Protein AF-A0A7K6D5L9-F1 (afdb_monomer_lite)

Organism: NCBI:txid720586

Sequence (96 aa):
LGDKAEAGEKPHKCGECGKAFRWRSQLIRHLVIHTGEKPHECGECGKGFGWRSTLIRHQRMHMGEKPFECALCGKTFSYSSNLSRHQVFHTGEKPY

Foldseek 3Di:
DDDDDPPQDQPDADPPPRDGHSDPVVNVLVCCVVVVDFPDAAPVPRDGHSDPVVNVLVVCVVVVDFPAADPVPRDTHSDPVVSLVVVCVVPVDDDD

Radius of gyration: 19.44 Å; chains: 1; bounding box: 41×54×38 Å

pLDDT: mean 87.51, std 13.11, range [40.41, 97.19]

Secondary structure (DSSP, 8-state):
-----------EE-TTT--EESSHHHHHHHHHHHH----EE-TTT--EESSHHHHHHHHHHHHT---EE-TTT--EESSHHHHHHHHHHHH-PPP-

Structure (mmCIF, N/CA/C/O backbone):
data_AF-A0A7K6D5L9-F1
#
_entry.id   AF-A0A7K6D5L9-F1
#
loop_
_atom_site.group_PDB
_atom_site.id
_atom_site.type_symbol
_atom_site.label_atom_id
_atom_site.label_alt_id
_atom_site.label_comp_id
_atom_site.label_asym_id
_atom_site.label_entity_id
_atom_site.label_seq_id
_atom_site.pdbx_PDB_ins_code
_atom_site.Cartn_x
_atom_site.Cartn_y
_atom_site.Cartn_z
_atom_site.occupancy
_atom_site.B_iso_or_equiv
_atom_site.auth_seq_id
_atom_site.auth_comp_id
_atom_site.auth_asym_id
_atom_site.auth_atom_id
_atom_site.pdbx_PDB_model_num
ATOM 1 N N . LEU A 1 1 ? -23.338 -42.398 0.989 1.00 40.41 1 LEU A N 1
ATOM 2 C CA . LEU A 1 1 ? -23.584 -41.043 1.526 1.00 40.41 1 LEU A CA 1
ATOM 3 C C . LEU A 1 1 ? -22.446 -40.178 1.003 1.00 40.41 1 LEU A C 1
ATOM 5 O O . LEU A 1 1 ? -21.357 -40.261 1.540 1.00 40.41 1 LEU A O 1
ATOM 9 N N . GLY A 1 2 ? -22.649 -39.543 -0.152 1.00 42.66 2 GLY A N 1
ATOM 10 C CA . GLY A 1 2 ? -21.583 -38.861 -0.887 1.00 42.66 2 GLY A CA 1
ATOM 11 C C . GLY A 1 2 ? -21.340 -37.450 -0.363 1.00 42.66 2 GLY A C 1
ATOM 12 O O . GLY A 1 2 ? -22.279 -36.658 -0.261 1.00 42.66 2 GLY A O 1
ATOM 13 N N . ASP A 1 3 ? -20.079 -37.195 -0.043 1.00 49.03 3 ASP A N 1
ATOM 14 C CA . ASP A 1 3 ? -19.414 -35.939 0.280 1.00 49.03 3 ASP A CA 1
ATOM 15 C C . ASP A 1 3 ? -20.004 -34.714 -0.444 1.00 49.03 3 ASP A C 1
ATOM 17 O O . ASP A 1 3 ? -19.919 -34.579 -1.667 1.00 49.03 3 ASP A O 1
ATOM 21 N N . LYS A 1 4 ? -20.584 -33.781 0.322 1.00 51.56 4 LYS A N 1
ATOM 22 C CA . LYS A 1 4 ? -21.017 -32.461 -0.162 1.00 51.56 4 LYS A CA 1
ATOM 23 C C . LYS A 1 4 ? -20.127 -31.369 0.437 1.00 51.56 4 LYS A C 1
ATOM 25 O O . LYS A 1 4 ? -20.403 -30.855 1.510 1.00 51.56 4 LYS A O 1
ATOM 30 N N . ALA A 1 5 ? -19.073 -31.054 -0.314 1.00 46.91 5 ALA A N 1
ATOM 31 C CA . ALA A 1 5 ? -18.400 -29.760 -0.455 1.00 46.91 5 ALA A CA 1
ATOM 32 C C . ALA A 1 5 ? -18.356 -28.819 0.773 1.00 46.91 5 ALA A C 1
ATOM 34 O O . ALA A 1 5 ? -19.271 -28.026 0.993 1.00 46.91 5 ALA A O 1
ATOM 35 N N . GLU A 1 6 ? -17.204 -28.773 1.453 1.00 49.00 6 GLU A N 1
ATOM 36 C CA . GLU A 1 6 ? -16.774 -27.613 2.249 1.00 49.00 6 GLU A CA 1
ATOM 37 C C . GLU A 1 6 ? -16.512 -26.416 1.318 1.00 49.00 6 GLU A C 1
ATOM 39 O O . GLU A 1 6 ? -15.394 -26.135 0.872 1.00 49.00 6 GLU A O 1
ATOM 44 N N . ALA A 1 7 ? -17.578 -25.700 0.970 1.00 52.41 7 ALA A N 1
ATOM 45 C CA . ALA A 1 7 ? -17.512 -24.470 0.199 1.00 52.41 7 ALA A CA 1
ATOM 46 C C . ALA A 1 7 ? -16.915 -23.340 1.051 1.00 52.41 7 ALA A C 1
ATOM 48 O O . ALA A 1 7 ? -17.641 -22.518 1.597 1.00 52.41 7 ALA A O 1
ATOM 49 N N . GLY A 1 8 ? -15.583 -23.292 1.153 1.00 64.88 8 GLY A N 1
ATOM 50 C CA . GLY A 1 8 ? -14.804 -22.113 1.544 1.00 64.88 8 GLY A CA 1
ATOM 51 C C . GLY A 1 8 ? -15.437 -21.235 2.626 1.00 64.88 8 GLY A C 1
ATOM 52 O O . GLY A 1 8 ? -15.622 -20.037 2.394 1.00 64.88 8 GLY A O 1
ATOM 53 N N . GLU A 1 9 ? -15.765 -21.819 3.778 1.00 78.75 9 GLU A N 1
ATOM 54 C CA . GLU A 1 9 ? -16.515 -21.130 4.821 1.00 78.75 9 GLU A CA 1
ATOM 55 C C . GLU A 1 9 ? -15.786 -19.855 5.279 1.00 78.75 9 GLU A C 1
ATOM 57 O O . GLU A 1 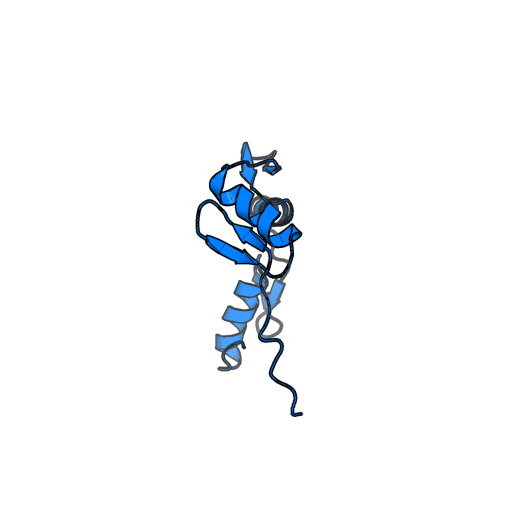9 ? -14.569 -19.818 5.499 1.00 78.75 9 GLU A O 1
ATOM 62 N N . LYS A 1 10 ? -16.546 -18.760 5.37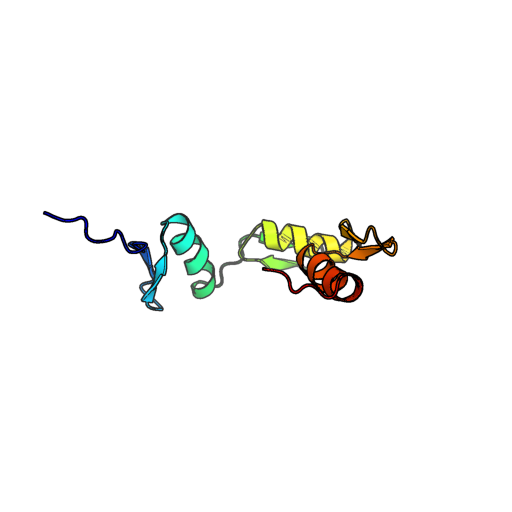3 1.00 87.19 10 LYS A N 1
ATOM 63 C CA . LYS A 1 10 ? -16.083 -17.457 5.864 1.00 87.19 10 LYS A CA 1
ATOM 64 C C . LYS A 1 10 ? -16.874 -17.101 7.126 1.00 87.19 10 LYS A C 1
ATOM 66 O O . LYS A 1 10 ? -17.777 -16.266 7.055 1.00 87.19 10 LYS A O 1
ATOM 71 N N . PRO A 1 11 ? -16.584 -17.748 8.269 1.00 91.31 11 PRO A N 1
ATOM 72 C CA . PRO A 1 11 ? -17.409 -17.628 9.472 1.00 91.31 11 PRO A CA 1
ATOM 73 C C . PRO A 1 11 ? -17.333 -16.235 10.114 1.00 91.31 11 PRO A C 1
ATOM 75 O O . PRO A 1 11 ? -18.231 -15.837 10.851 1.00 91.31 11 PRO A O 1
ATOM 78 N N . HIS A 1 12 ? -16.290 -15.454 9.824 1.00 94.38 12 HIS A N 1
ATOM 79 C CA . HIS A 1 12 ? -16.081 -14.152 10.450 1.00 94.38 12 HIS A CA 1
ATOM 80 C C . HIS A 1 12 ? -16.677 -13.030 9.600 1.00 94.38 12 HIS A C 1
ATOM 82 O O . HIS A 1 12 ? -16.051 -12.575 8.643 1.00 94.38 12 HIS A O 1
ATOM 88 N N . LYS A 1 13 ? -17.879 -12.568 9.948 1.00 95.06 13 LYS A N 1
ATOM 89 C CA . LYS A 1 13 ? -18.573 -11.474 9.252 1.00 95.06 13 LYS A CA 1
ATOM 90 C C . LYS A 1 13 ? -18.331 -10.124 9.926 1.00 95.06 13 LYS A C 1
ATOM 92 O O . LYS A 1 13 ? -18.346 -10.019 11.147 1.00 95.06 13 LYS A O 1
ATOM 97 N N . CYS A 1 14 ? -18.127 -9.091 9.118 1.00 95.38 14 CYS A N 1
ATOM 98 C CA . CYS A 1 14 ? -18.132 -7.701 9.548 1.00 95.38 14 CYS A CA 1
ATOM 99 C C . CYS A 1 14 ? -19.571 -7.254 9.815 1.00 95.38 14 CYS A C 1
ATOM 101 O O . CYS A 1 14 ? -20.421 -7.385 8.936 1.00 95.38 14 CYS A O 1
ATOM 103 N N . GLY A 1 15 ? -19.830 -6.712 11.006 1.00 94.19 15 GLY A N 1
ATOM 104 C CA . GLY A 1 15 ? -21.146 -6.180 11.367 1.00 94.19 15 GLY A CA 1
ATOM 105 C C . GLY A 1 15 ? -21.520 -4.894 10.625 1.00 94.19 15 GLY A C 1
ATOM 106 O O . GLY A 1 15 ? -22.700 -4.641 10.430 1.00 94.19 15 GLY A O 1
ATOM 107 N N . GLU A 1 16 ? -20.537 -4.112 10.167 1.00 92.50 16 GLU A N 1
ATOM 108 C CA . GLU A 1 16 ? -20.776 -2.800 9.547 1.00 92.50 16 GLU A CA 1
ATOM 109 C C . GLU A 1 16 ? -21.053 -2.879 8.042 1.00 92.50 16 GLU A C 1
ATOM 111 O O . GLU A 1 16 ? -21.880 -2.134 7.530 1.00 92.50 16 GLU A O 1
ATOM 116 N N . CYS A 1 17 ? -20.391 -3.787 7.314 1.00 94.69 17 CYS A N 1
ATOM 117 C CA . CYS A 1 17 ? -20.579 -3.927 5.862 1.00 94.69 17 CYS A CA 1
ATOM 118 C C . CYS A 1 17 ? -20.933 -5.345 5.393 1.00 94.69 17 CYS A C 1
ATOM 120 O O . CYS A 1 17 ? -20.984 -5.606 4.191 1.00 94.69 17 CYS A O 1
ATOM 122 N N . GLY A 1 18 ? -21.124 -6.295 6.312 1.00 92.38 18 GLY A N 1
ATOM 123 C CA . GLY A 1 18 ? -21.516 -7.672 5.997 1.00 92.38 18 GLY A CA 1
ATOM 124 C C . GLY A 1 18 ? -20.431 -8.531 5.335 1.00 92.38 18 GLY A C 1
ATOM 125 O O . GLY A 1 18 ? -20.650 -9.725 5.113 1.00 92.38 18 GLY A O 1
ATOM 126 N N . LYS A 1 19 ? -19.246 -7.977 5.028 1.00 94.62 19 LYS A N 1
ATOM 127 C CA . LYS A 1 19 ? -18.141 -8.739 4.424 1.00 94.62 19 LYS A CA 1
ATOM 128 C C . LYS A 1 19 ? -17.708 -9.890 5.321 1.00 94.62 19 LYS A C 1
ATOM 130 O O . LYS A 1 19 ? -17.444 -9.707 6.504 1.00 94.62 19 LYS A O 1
ATOM 135 N N . ALA A 1 20 ? -17.576 -11.068 4.723 1.00 94.62 20 ALA A N 1
ATOM 136 C CA . ALA A 1 20 ? -17.166 -12.282 5.407 1.00 94.62 20 ALA A CA 1
ATOM 137 C C . ALA A 1 20 ? -15.692 -12.609 5.136 1.00 94.62 20 ALA A C 1
ATOM 139 O O . ALA A 1 20 ? -15.197 -12.445 4.016 1.00 94.62 20 ALA A O 1
ATOM 140 N N . PHE A 1 21 ? -15.008 -13.129 6.150 1.00 93.81 21 PHE A N 1
ATOM 141 C CA . PHE A 1 21 ? -13.605 -13.515 6.119 1.00 93.81 21 PHE A CA 1
ATOM 142 C C . PHE A 1 21 ? -13.424 -14.939 6.641 1.00 93.81 21 PHE A C 1
ATOM 144 O O . PHE A 1 21 ? -14.123 -15.382 7.552 1.00 93.81 21 PHE A O 1
ATOM 151 N N . ARG A 1 22 ? -12.441 -15.649 6.075 1.00 94.00 22 ARG A N 1
ATOM 152 C CA . ARG A 1 22 ? -12.068 -17.000 6.518 1.00 94.00 22 ARG A CA 1
ATOM 153 C C . ARG A 1 22 ? -11.448 -17.004 7.916 1.00 94.00 22 ARG A C 1
ATOM 155 O O . ARG A 1 22 ? -11.678 -17.928 8.675 1.00 94.00 22 ARG A O 1
ATOM 162 N N . TRP A 1 23 ? -10.690 -15.962 8.264 1.00 93.25 23 TRP A N 1
ATOM 163 C CA . TRP A 1 23 ? -9.932 -15.893 9.516 1.00 93.25 23 TRP A CA 1
ATOM 164 C C . TRP A 1 23 ? -10.315 -14.666 10.341 1.00 93.25 23 TRP A C 1
ATOM 166 O O . TRP A 1 23 ? -10.487 -13.576 9.789 1.00 93.25 23 TRP A O 1
ATOM 176 N N . ARG A 1 24 ? -10.359 -14.802 11.671 1.00 91.81 24 ARG A N 1
ATOM 177 C CA . ARG A 1 24 ? -10.637 -13.682 12.587 1.00 91.81 24 ARG A CA 1
ATOM 178 C C . ARG A 1 24 ? -9.637 -12.535 12.432 1.00 91.81 24 ARG A C 1
ATOM 180 O O . ARG A 1 24 ? -10.035 -11.377 12.450 1.00 91.81 24 ARG A O 1
ATOM 187 N N . SER A 1 25 ? -8.358 -12.842 12.221 1.00 90.31 25 SER A N 1
ATOM 188 C CA . SER A 1 25 ? -7.309 -11.838 11.988 1.00 90.31 25 SER A CA 1
ATOM 189 C C . SER A 1 25 ? -7.586 -10.966 10.758 1.00 90.31 25 SER A C 1
ATOM 191 O O . SER A 1 25 ? -7.287 -9.776 10.761 1.00 90.31 25 SER A O 1
ATOM 193 N N . GLN A 1 26 ? -8.208 -11.534 9.722 1.00 92.06 26 GLN A N 1
ATOM 194 C CA . GLN A 1 26 ? -8.607 -10.811 8.514 1.00 92.06 26 GLN A CA 1
ATOM 195 C C . GLN A 1 26 ? -9.774 -9.864 8.784 1.00 92.06 26 GLN A C 1
ATOM 197 O O . GLN A 1 26 ? -9.748 -8.732 8.307 1.00 92.06 26 GLN A O 1
ATOM 202 N N . LEU A 1 27 ? -10.754 -10.307 9.578 1.00 93.06 27 LEU A N 1
ATOM 203 C CA . LEU A 1 27 ? -11.849 -9.454 10.028 1.00 93.06 27 LEU A CA 1
ATOM 204 C C . LEU A 1 27 ? -11.322 -8.297 10.886 1.00 93.06 27 LEU A C 1
ATOM 206 O O . LEU A 1 27 ? -11.616 -7.150 10.577 1.00 93.06 27 LEU A O 1
ATOM 210 N N . ILE A 1 28 ? -10.491 -8.570 11.898 1.00 89.56 28 ILE A N 1
ATOM 211 C CA . ILE A 1 28 ? -9.895 -7.525 12.754 1.00 89.56 28 ILE A CA 1
ATOM 212 C C . ILE A 1 28 ? -9.134 -6.506 11.901 1.00 89.56 28 ILE A C 1
ATOM 214 O O . ILE A 1 28 ? -9.336 -5.303 12.029 1.00 89.56 28 ILE A O 1
ATOM 218 N N . ARG A 1 29 ? -8.309 -6.985 10.963 1.00 87.56 29 ARG A N 1
ATOM 219 C CA . ARG A 1 29 ? -7.573 -6.123 10.034 1.00 87.56 29 ARG A CA 1
ATOM 220 C C . ARG A 1 29 ? -8.490 -5.280 9.150 1.00 87.56 29 ARG A C 1
ATOM 222 O O . ARG A 1 29 ? -8.130 -4.163 8.788 1.00 87.56 29 ARG A O 1
ATOM 229 N N . HIS A 1 30 ? -9.632 -5.833 8.761 1.00 91.00 30 HIS A N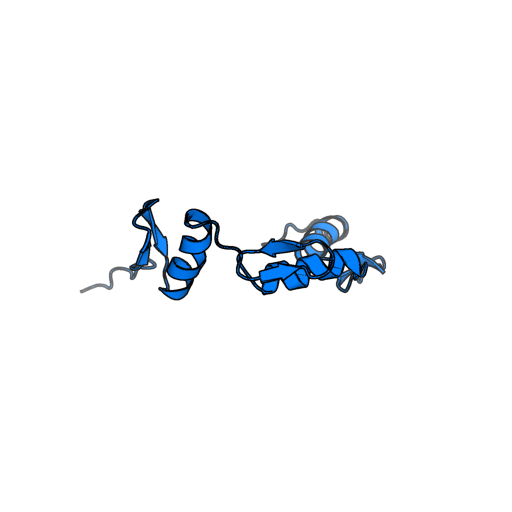 1
ATOM 230 C CA . HIS A 1 30 ? -10.628 -5.137 7.968 1.00 91.00 30 HIS A CA 1
ATOM 231 C C . HIS A 1 30 ? -11.335 -4.042 8.767 1.00 91.00 30 HIS A C 1
ATOM 233 O O . HIS A 1 30 ? -11.541 -2.979 8.203 1.00 91.00 30 HIS A O 1
ATOM 239 N N . LEU A 1 31 ? -11.630 -4.242 10.055 1.00 90.75 31 LEU A N 1
ATOM 240 C CA . LEU A 1 31 ? -12.308 -3.232 10.883 1.00 90.75 31 LEU A CA 1
ATOM 241 C C . LEU A 1 31 ? -11.557 -1.892 10.945 1.00 90.75 31 LEU A C 1
ATOM 243 O O . LEU A 1 31 ? -12.189 -0.846 11.034 1.00 90.75 31 LEU A O 1
ATOM 247 N N . VAL A 1 32 ? -10.232 -1.903 10.772 1.00 88.69 32 VAL A N 1
ATOM 248 C CA . VAL A 1 32 ? -9.400 -0.687 10.678 1.00 88.69 32 VAL A CA 1
ATOM 249 C C . VAL A 1 32 ? -9.875 0.269 9.571 1.00 88.69 32 VAL A C 1
ATOM 251 O O . VAL A 1 32 ? -9.691 1.479 9.675 1.00 88.69 32 VAL A O 1
ATOM 254 N N . ILE A 1 33 ? -10.509 -0.236 8.501 1.00 88.38 33 ILE A N 1
ATOM 255 C CA . ILE A 1 33 ? -11.037 0.636 7.437 1.00 88.38 33 ILE A CA 1
ATOM 256 C C . ILE A 1 33 ? -12.265 1.431 7.884 1.00 88.38 33 ILE A C 1
ATOM 258 O O . ILE A 1 33 ? -12.539 2.476 7.301 1.00 88.38 33 ILE A O 1
ATOM 262 N N . HIS A 1 34 ? -13.011 0.912 8.858 1.00 90.88 34 HIS A N 1
ATOM 263 C CA . HIS A 1 34 ? -14.221 1.537 9.373 1.00 90.88 34 HIS A CA 1
ATOM 264 C C . HIS A 1 34 ? -13.895 2.501 10.508 1.00 90.88 34 HIS A C 1
ATOM 266 O O . HIS A 1 34 ? -14.382 3.627 10.505 1.00 90.88 34 HIS A O 1
ATOM 272 N N . THR A 1 35 ? -13.001 2.104 11.420 1.00 88.31 35 THR A N 1
ATOM 273 C CA . THR A 1 35 ? -12.551 2.988 12.506 1.00 88.31 35 THR A CA 1
ATOM 274 C C . THR A 1 35 ? -11.669 4.125 11.997 1.00 88.31 35 THR A C 1
ATOM 276 O O . THR A 1 35 ? -11.567 5.170 12.633 1.00 88.31 35 THR A O 1
ATOM 279 N N . GLY A 1 36 ? -11.015 3.936 10.846 1.00 85.56 36 GLY A N 1
ATOM 280 C CA . GLY A 1 36 ? -10.064 4.899 10.301 1.00 85.56 36 GLY A CA 1
ATOM 281 C C . GLY A 1 36 ? -8.777 5.005 11.121 1.00 85.56 36 GLY A C 1
ATOM 282 O O . GLY A 1 36 ? -7.953 5.882 10.843 1.00 85.56 36 GLY A O 1
ATOM 283 N N . GLU A 1 37 ? -8.583 4.121 12.104 1.00 87.25 37 GLU A N 1
ATOM 284 C CA . GLU A 1 37 ? -7.395 4.100 12.944 1.00 87.25 37 GLU A CA 1
ATOM 285 C C . GLU A 1 37 ? -6.140 3.883 12.098 1.00 87.25 37 GLU A C 1
ATOM 287 O O . GLU A 1 37 ? -6.061 3.025 11.213 1.00 87.25 37 GLU A O 1
ATOM 292 N N . LYS A 1 38 ? -5.121 4.688 12.380 1.00 88.25 38 LYS A N 1
ATOM 293 C CA . LYS A 1 38 ? -3.840 4.661 11.678 1.00 88.25 38 LYS A CA 1
ATOM 294 C C . LYS A 1 38 ? -2.712 4.555 12.699 1.00 88.25 38 LYS A C 1
ATOM 296 O O . LYS A 1 38 ? -1.989 5.524 12.898 1.00 88.25 38 LYS A O 1
ATOM 301 N N . PRO A 1 39 ? -2.551 3.387 13.346 1.00 87.50 39 PRO A N 1
ATOM 302 C CA . PRO A 1 39 ? -1.572 3.207 14.416 1.00 87.50 39 PRO A CA 1
ATOM 303 C C . PRO A 1 39 ? -0.117 3.294 13.933 1.00 87.50 39 PRO A C 1
ATOM 305 O O . PRO A 1 39 ? 0.804 3.309 14.744 1.00 87.50 39 PRO A O 1
ATOM 308 N N . HIS A 1 40 ? 0.118 3.311 12.619 1.00 92.69 40 HIS A N 1
ATOM 309 C CA . HIS A 1 40 ? 1.454 3.376 12.044 1.00 92.69 40 HIS A CA 1
ATOM 310 C C . HIS A 1 40 ? 1.661 4.700 11.319 1.00 92.69 40 HIS A C 1
ATOM 312 O O . HIS A 1 40 ? 1.168 4.877 10.208 1.00 92.69 40 HIS A O 1
ATOM 318 N N . GLU A 1 41 ? 2.420 5.607 11.916 1.00 95.69 41 GLU A N 1
ATOM 319 C CA . GLU A 1 41 ? 2.727 6.911 11.333 1.00 95.69 41 GLU A CA 1
ATOM 320 C C . GLU A 1 41 ? 4.111 6.932 10.674 1.00 95.69 41 GLU A C 1
ATOM 322 O O . GLU A 1 41 ? 5.063 6.305 11.143 1.00 95.69 41 GLU A O 1
ATOM 327 N N . CYS A 1 42 ? 4.223 7.644 9.556 1.00 95.88 42 CYS A N 1
ATOM 328 C CA . CYS A 1 42 ? 5.504 7.952 8.941 1.00 95.88 42 CYS A CA 1
ATOM 329 C C . CYS A 1 42 ? 6.181 9.111 9.671 1.00 95.88 42 CYS A C 1
ATOM 331 O O . CYS A 1 42 ? 5.700 10.235 9.599 1.00 95.88 42 CYS A O 1
ATOM 333 N N . GLY A 1 43 ? 7.338 8.857 10.284 1.00 94.88 43 GLY A N 1
ATOM 334 C CA . GLY A 1 43 ? 8.108 9.899 10.970 1.00 94.88 43 GLY A CA 1
ATOM 335 C C . GLY A 1 43 ? 8.642 11.017 10.063 1.00 94.88 43 GLY A C 1
ATOM 336 O O . GLY A 1 43 ? 8.959 12.086 10.564 1.00 94.88 43 GLY A O 1
ATOM 337 N N . GLU A 1 44 ? 8.726 10.810 8.743 1.00 93.94 44 GLU A N 1
ATOM 338 C CA . GLU A 1 44 ? 9.224 11.830 7.804 1.00 93.94 44 GLU A CA 1
ATOM 339 C C . GLU A 1 44 ? 8.140 12.817 7.348 1.00 93.94 44 GLU A C 1
ATOM 341 O O . GLU A 1 44 ? 8.443 13.973 7.069 1.00 93.94 44 GLU A O 1
ATOM 346 N N . CYS A 1 45 ? 6.877 12.386 7.247 1.00 95.31 45 CYS A N 1
ATOM 347 C CA . CYS A 1 45 ? 5.793 13.226 6.717 1.00 95.31 45 CYS A CA 1
ATOM 348 C C . CYS A 1 45 ? 4.501 13.230 7.550 1.00 95.31 45 CYS A C 1
ATOM 350 O O . CYS A 1 45 ? 3.502 13.804 7.119 1.00 95.31 45 CYS A O 1
ATOM 352 N N . GLY A 1 46 ? 4.477 12.560 8.705 1.00 92.75 46 GLY A N 1
ATOM 353 C CA . GLY A 1 46 ? 3.312 12.463 9.595 1.00 92.75 46 GLY A CA 1
ATOM 354 C C . GLY A 1 46 ? 2.143 11.653 9.022 1.00 92.75 46 GLY A C 1
ATOM 355 O O . GLY A 1 46 ? 1.042 11.641 9.569 1.00 92.75 46 GLY A O 1
ATOM 356 N N . LYS A 1 47 ? 2.324 10.977 7.881 1.00 93.81 47 LYS A N 1
ATOM 357 C CA . LYS A 1 47 ? 1.232 10.239 7.241 1.00 93.81 47 LYS A CA 1
ATOM 358 C C . LYS A 1 47 ? 0.938 8.942 7.994 1.00 93.81 47 LYS A C 1
ATOM 360 O O . LYS A 1 47 ? 1.797 8.071 8.096 1.00 93.81 47 LYS A O 1
ATOM 365 N N . GLY A 1 48 ? -0.301 8.790 8.455 1.00 92.00 48 GLY A N 1
ATOM 366 C CA . GLY A 1 48 ? -0.781 7.579 9.120 1.00 92.00 48 GLY A CA 1
ATOM 367 C C . GLY A 1 48 ? -1.215 6.455 8.164 1.00 92.00 48 GLY A C 1
ATOM 368 O O . GLY A 1 48 ? -1.827 6.692 7.116 1.00 92.00 48 GLY A O 1
ATOM 369 N N . PHE A 1 49 ? -0.974 5.212 8.577 1.00 91.31 49 PHE A N 1
ATOM 370 C CA . PHE A 1 49 ? -1.304 3.976 7.874 1.00 91.31 49 PHE A CA 1
ATOM 371 C C . PHE A 1 49 ? -1.958 2.962 8.815 1.00 91.31 49 PHE A C 1
ATOM 373 O O . PHE A 1 49 ? -1.556 2.795 9.964 1.00 91.31 49 PHE A O 1
ATOM 380 N N . GLY A 1 50 ? -2.932 2.218 8.285 1.00 89.06 50 GLY A N 1
ATOM 381 C CA . GLY A 1 50 ? -3.595 1.147 9.030 1.00 89.06 50 GLY A CA 1
ATOM 382 C C . GLY A 1 50 ? -2.691 -0.058 9.305 1.00 89.06 50 GLY A C 1
ATOM 383 O O . GLY A 1 50 ? -2.912 -0.767 10.277 1.00 89.06 50 GLY A O 1
ATOM 384 N N . TRP A 1 51 ? -1.656 -0.297 8.480 1.00 88.69 51 TRP A N 1
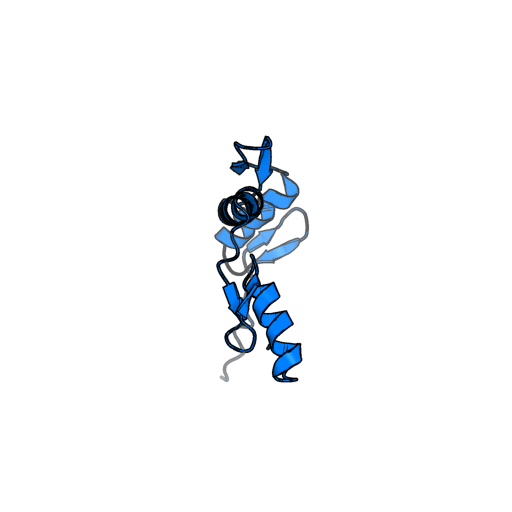ATOM 385 C CA . TRP A 1 51 ? -0.786 -1.481 8.581 1.00 88.69 51 TRP A CA 1
ATOM 386 C C . TRP A 1 51 ? 0.703 -1.141 8.439 1.00 88.69 51 TRP A C 1
ATOM 388 O O . TRP A 1 51 ? 1.093 -0.402 7.529 1.00 88.69 51 TRP A O 1
ATOM 398 N N . ARG A 1 52 ? 1.549 -1.780 9.261 1.00 90.69 52 ARG A N 1
ATOM 399 C CA . ARG A 1 52 ? 3.014 -1.610 9.252 1.00 90.69 52 ARG A CA 1
ATOM 400 C C . ARG A 1 52 ? 3.652 -1.885 7.889 1.00 90.69 52 ARG A C 1
ATOM 402 O O . ARG A 1 52 ? 4.524 -1.142 7.459 1.00 90.69 52 ARG A O 1
ATOM 409 N N . SER A 1 53 ? 3.208 -2.922 7.180 1.00 90.56 53 SER A N 1
ATOM 410 C CA . SER A 1 53 ? 3.728 -3.246 5.843 1.00 90.56 53 SER A CA 1
ATOM 411 C C . SER A 1 53 ? 3.481 -2.123 4.831 1.00 90.56 53 SER A C 1
ATOM 413 O O . SER A 1 53 ? 4.304 -1.891 3.947 1.00 90.56 53 SER A O 1
ATOM 415 N N . THR A 1 54 ? 2.357 -1.412 4.959 1.00 91.94 54 THR A N 1
ATOM 416 C CA . THR A 1 54 ? 2.031 -0.267 4.103 1.00 91.94 54 THR A CA 1
ATOM 417 C C . THR A 1 54 ? 2.916 0.929 4.435 1.00 91.94 54 THR A C 1
ATOM 419 O O . THR A 1 54 ? 3.388 1.579 3.506 1.00 91.94 54 THR A O 1
ATOM 422 N N . LEU A 1 55 ? 3.193 1.168 5.723 1.00 94.75 55 LEU A N 1
ATOM 423 C CA . LEU A 1 55 ? 4.142 2.191 6.167 1.00 94.75 55 LEU A CA 1
ATOM 424 C C . LEU A 1 55 ? 5.556 1.921 5.630 1.00 94.75 55 LEU A C 1
ATOM 426 O O . LEU A 1 55 ? 6.124 2.789 4.981 1.00 94.75 55 LEU A O 1
ATOM 430 N N . ILE A 1 56 ? 6.096 0.710 5.811 1.00 93.44 56 ILE A N 1
ATOM 431 C CA . ILE A 1 56 ? 7.444 0.352 5.320 1.00 93.44 56 ILE A CA 1
ATOM 432 C C . ILE A 1 56 ? 7.550 0.594 3.812 1.00 93.44 56 ILE A C 1
ATOM 434 O O . ILE A 1 56 ? 8.507 1.173 3.308 1.00 93.44 56 ILE A O 1
ATOM 438 N N . ARG A 1 57 ? 6.528 0.174 3.068 1.00 92.88 57 ARG A N 1
ATOM 439 C CA . ARG A 1 57 ? 6.465 0.365 1.620 1.00 92.88 57 ARG A CA 1
ATOM 440 C C . ARG A 1 57 ? 6.375 1.838 1.224 1.00 92.88 57 ARG A C 1
ATOM 442 O O . ARG A 1 57 ? 6.925 2.219 0.198 1.00 92.88 57 ARG A O 1
ATOM 449 N N . HIS A 1 58 ? 5.686 2.645 2.021 1.00 94.56 58 HIS A N 1
ATOM 450 C CA . HIS A 1 58 ? 5.643 4.089 1.849 1.00 94.56 58 HIS A CA 1
ATOM 451 C C . HIS A 1 58 ? 7.003 4.743 2.135 1.00 94.56 58 HIS A C 1
ATOM 453 O O . HIS A 1 58 ? 7.412 5.610 1.373 1.00 94.56 58 HIS A O 1
ATOM 459 N N . GLN A 1 59 ? 7.749 4.289 3.144 1.00 94.69 59 GLN A N 1
ATOM 460 C CA . GLN A 1 59 ? 9.086 4.821 3.451 1.00 94.69 59 GLN A CA 1
ATOM 461 C C . GLN A 1 59 ? 10.085 4.630 2.302 1.00 94.69 59 GLN A C 1
ATOM 463 O O . GLN A 1 59 ? 10.906 5.505 2.044 1.00 94.69 59 GLN A O 1
ATOM 468 N N . ARG A 1 60 ? 9.947 3.559 1.507 1.00 93.31 60 ARG A N 1
ATOM 469 C CA . ARG A 1 60 ? 10.753 3.372 0.283 1.00 93.31 60 ARG A CA 1
ATOM 470 C C . ARG A 1 60 ? 10.628 4.526 -0.708 1.00 93.31 60 ARG A C 1
ATOM 472 O O . ARG A 1 60 ? 11.536 4.754 -1.497 1.00 93.31 60 ARG A O 1
ATOM 479 N N . MET A 1 61 ? 9.504 5.243 -0.688 1.00 91.50 61 MET A N 1
ATOM 480 C CA . MET A 1 61 ? 9.283 6.408 -1.542 1.00 91.50 61 MET A CA 1
ATOM 481 C C . MET A 1 61 ? 10.197 7.571 -1.151 1.00 91.50 61 MET A C 1
ATOM 483 O O . MET A 1 61 ? 10.674 8.273 -2.034 1.00 91.50 61 MET A O 1
ATOM 487 N N . HIS A 1 62 ? 10.433 7.760 0.151 1.00 93.06 62 HIS A N 1
ATOM 488 C CA . HIS A 1 62 ? 11.314 8.804 0.669 1.00 93.06 62 HIS A CA 1
ATOM 489 C C . HIS A 1 62 ? 12.778 8.495 0.356 1.00 93.06 62 HIS A C 1
ATOM 491 O O . HIS A 1 62 ? 13.508 9.361 -0.112 1.00 93.06 62 HIS A O 1
ATOM 497 N N . MET A 1 63 ? 13.177 7.232 0.508 1.00 92.25 63 MET A N 1
ATOM 498 C CA . MET A 1 63 ? 14.544 6.782 0.222 1.00 92.25 63 MET A CA 1
ATOM 499 C C . MET A 1 63 ? 14.830 6.588 -1.276 1.00 92.25 63 MET A C 1
ATOM 501 O O . MET A 1 63 ? 15.968 6.347 -1.665 1.00 92.25 63 MET A O 1
ATOM 505 N N . GLY A 1 64 ? 13.803 6.638 -2.131 1.00 91.12 64 GLY A N 1
ATOM 506 C CA . GLY A 1 64 ? 13.937 6.332 -3.556 1.00 91.12 64 GLY A CA 1
ATOM 507 C C . GLY A 1 64 ? 14.281 4.865 -3.852 1.00 91.12 64 GLY 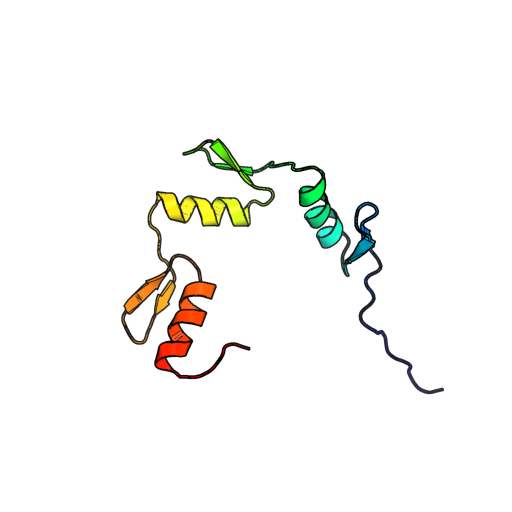A C 1
ATOM 508 O O . GLY A 1 64 ? 14.699 4.551 -4.967 1.00 91.12 64 GLY A O 1
ATOM 509 N N . GLU A 1 65 ? 14.096 3.957 -2.889 1.00 93.88 65 GLU A N 1
ATOM 510 C CA . GLU A 1 65 ? 14.443 2.545 -3.037 1.00 93.88 65 GLU A CA 1
ATOM 511 C C . GLU A 1 65 ? 13.604 1.862 -4.128 1.00 93.88 65 GLU A C 1
ATOM 513 O O . GLU A 1 65 ? 12.363 1.921 -4.167 1.00 93.88 65 GLU A O 1
ATOM 518 N N . LYS A 1 66 ? 14.301 1.142 -5.011 1.00 93.62 66 LYS A N 1
ATOM 519 C CA . LYS A 1 66 ? 13.714 0.345 -6.092 1.00 93.62 66 LYS A CA 1
ATOM 520 C C . LYS A 1 66 ? 14.321 -1.062 -6.109 1.00 93.62 66 LYS A C 1
ATOM 522 O O . LYS A 1 66 ? 15.090 -1.381 -7.008 1.00 93.62 66 LYS A O 1
ATOM 527 N N . PRO A 1 67 ? 13.992 -1.909 -5.119 1.00 93.56 67 PRO A N 1
ATOM 528 C CA . PRO A 1 67 ? 14.654 -3.201 -4.937 1.00 93.56 67 PRO A CA 1
ATOM 529 C C . PRO A 1 67 ? 14.274 -4.251 -5.990 1.00 93.56 67 PRO A C 1
ATOM 531 O O . PRO A 1 67 ? 14.854 -5.330 -6.013 1.00 93.56 67 PRO A O 1
ATOM 534 N N . PHE A 1 68 ? 13.274 -3.981 -6.834 1.00 95.50 68 PHE A N 1
ATOM 535 C CA . PHE A 1 68 ? 12.793 -4.939 -7.824 1.00 95.50 68 PHE A CA 1
ATOM 536 C C . PHE A 1 68 ? 13.338 -4.588 -9.203 1.00 95.50 68 PHE A C 1
ATOM 538 O O . PHE A 1 68 ? 12.840 -3.661 -9.839 1.00 95.50 68 PHE A O 1
ATOM 545 N N . GLU A 1 69 ? 14.334 -5.329 -9.671 1.00 97.19 69 GLU A N 1
ATOM 546 C CA . GLU A 1 69 ? 14.945 -5.139 -10.985 1.00 97.19 69 GLU A CA 1
ATOM 547 C C . GLU A 1 69 ? 14.362 -6.092 -12.035 1.00 97.19 69 GLU A C 1
ATOM 549 O O . GLU A 1 69 ? 14.115 -7.270 -11.777 1.00 97.19 69 GLU A O 1
ATOM 554 N N . CYS A 1 70 ? 14.139 -5.578 -13.243 1.00 95.62 70 CYS A N 1
ATOM 555 C CA . CYS A 1 70 ? 13.798 -6.387 -14.399 1.00 95.62 70 CYS A CA 1
ATOM 556 C C . CYS A 1 70 ? 15.051 -7.024 -14.998 1.00 95.62 70 CYS A C 1
ATOM 558 O O . CYS A 1 70 ? 15.843 -6.335 -15.631 1.00 95.62 70 CYS A O 1
ATOM 560 N N . ALA A 1 71 ? 15.166 -8.348 -14.905 1.00 94.19 71 ALA A N 1
ATOM 561 C CA . ALA A 1 71 ? 16.297 -9.091 -15.462 1.00 94.19 71 ALA A CA 1
ATOM 562 C C . ALA A 1 71 ? 16.470 -8.946 -16.991 1.00 94.19 71 ALA A C 1
ATOM 564 O O . ALA A 1 71 ? 17.554 -9.188 -17.503 1.00 94.19 71 ALA A O 1
ATOM 565 N N . LEU A 1 72 ? 15.422 -8.551 -17.728 1.00 93.38 72 LEU A N 1
ATOM 566 C CA . LEU A 1 72 ? 15.474 -8.416 -19.190 1.00 93.38 72 LEU A CA 1
ATOM 567 C C . LEU A 1 72 ? 15.982 -7.048 -19.662 1.00 93.38 72 LEU A C 1
ATOM 569 O O . LEU A 1 72 ? 16.487 -6.937 -20.773 1.00 93.38 72 LEU A O 1
ATOM 573 N N . CYS A 1 73 ? 15.828 -5.991 -18.860 1.00 95.81 73 CYS A N 1
ATOM 574 C CA . CYS A 1 73 ? 16.183 -4.632 -19.290 1.00 95.81 73 CYS A CA 1
ATOM 575 C C . CYS A 1 73 ? 16.801 -3.741 -18.202 1.00 95.81 73 CYS A C 1
ATOM 577 O O . CYS A 1 73 ? 16.972 -2.545 -18.430 1.00 95.81 73 CYS A O 1
ATOM 579 N N . GLY A 1 74 ? 17.070 -4.277 -17.010 1.00 95.31 74 GLY A N 1
ATOM 580 C CA . GLY A 1 74 ? 17.679 -3.565 -15.882 1.00 95.31 74 GLY A CA 1
ATOM 581 C C . GLY A 1 74 ? 16.801 -2.487 -15.237 1.00 95.31 74 GLY A C 1
ATOM 582 O O . GLY A 1 74 ? 17.229 -1.807 -14.309 1.00 95.31 74 GLY A O 1
ATOM 583 N N . LYS A 1 75 ? 15.558 -2.279 -15.699 1.00 96.69 75 LYS A N 1
ATOM 584 C CA . LYS A 1 75 ? 14.662 -1.275 -15.101 1.00 96.69 75 LYS A CA 1
ATOM 585 C C . LYS A 1 75 ? 14.259 -1.685 -13.688 1.00 96.69 75 LYS A C 1
ATOM 587 O O . LYS A 1 75 ? 13.780 -2.797 -13.479 1.00 96.69 75 LYS A O 1
ATOM 592 N N . THR A 1 76 ? 14.378 -0.754 -12.745 1.00 95.94 76 THR A N 1
ATOM 593 C CA . THR A 1 76 ? 14.063 -0.983 -11.332 1.00 95.94 76 THR A CA 1
ATOM 594 C C . THR A 1 76 ? 12.720 -0.377 -10.914 1.00 95.94 76 THR A C 1
ATOM 596 O O . THR A 1 76 ? 12.278 0.661 -11.419 1.00 95.94 76 THR A O 1
ATOM 599 N N . PHE A 1 77 ? 12.056 -1.023 -9.957 1.00 94.38 77 PHE A N 1
ATOM 600 C CA . PHE A 1 77 ? 10.729 -0.676 -9.453 1.00 94.38 77 PHE A CA 1
ATOM 601 C C . PHE A 1 77 ? 10.690 -0.729 -7.922 1.00 94.38 77 PHE A C 1
ATOM 603 O O . PHE A 1 77 ? 11.331 -1.565 -7.290 1.00 94.38 77 PHE A O 1
ATOM 610 N N . SER A 1 78 ? 9.869 0.125 -7.303 1.00 92.19 78 SER A N 1
ATOM 611 C CA . SER A 1 78 ? 9.659 0.122 -5.842 1.00 92.19 78 SER A CA 1
ATOM 612 C C . SER A 1 78 ? 8.691 -0.970 -5.357 1.00 92.19 78 SER A C 1
ATOM 614 O O . SER A 1 78 ? 8.611 -1.250 -4.160 1.00 92.19 78 SER A O 1
ATOM 616 N N . TYR A 1 79 ? 7.955 -1.605 -6.280 1.00 91.62 79 TYR A N 1
ATOM 617 C CA . TYR A 1 79 ? 6.915 -2.599 -5.999 1.00 91.62 79 TYR A CA 1
ATOM 618 C C . TYR A 1 79 ? 7.048 -3.806 -6.931 1.00 91.62 79 TYR A C 1
ATOM 620 O O . TYR A 1 79 ? 7.150 -3.627 -8.146 1.00 91.62 79 TYR A O 1
ATOM 628 N N . SER A 1 80 ? 6.939 -5.020 -6.385 1.00 92.50 80 SER A N 1
ATOM 629 C CA . SER A 1 80 ? 6.961 -6.264 -7.166 1.00 92.50 80 SER A CA 1
ATOM 630 C C . SER A 1 80 ? 5.832 -6.320 -8.190 1.00 92.50 80 SER A C 1
ATOM 632 O O . SER A 1 80 ? 6.071 -6.658 -9.338 1.00 92.50 80 SER A O 1
ATOM 634 N N . SER A 1 81 ? 4.623 -5.882 -7.829 1.00 92.00 81 SER A N 1
ATOM 635 C CA . SER A 1 81 ? 3.481 -5.823 -8.750 1.00 92.00 81 SER A CA 1
ATOM 636 C C . SER A 1 81 ? 3.743 -4.940 -9.974 1.00 92.00 81 SER A C 1
ATOM 638 O O . SER A 1 81 ? 3.245 -5.224 -11.062 1.00 92.00 81 SER A O 1
ATOM 640 N N . ASN A 1 82 ? 4.532 -3.869 -9.816 1.00 93.81 82 ASN A N 1
ATOM 641 C CA . ASN A 1 82 ? 4.912 -3.013 -10.936 1.00 93.81 82 ASN A CA 1
ATOM 642 C C . ASN A 1 82 ? 5.930 -3.710 -11.840 1.00 93.81 82 ASN A C 1
ATOM 644 O O . ASN A 1 82 ? 5.790 -3.606 -13.056 1.00 93.81 82 ASN A O 1
ATOM 648 N N . LEU A 1 83 ? 6.892 -4.438 -11.262 1.00 94.38 83 LEU A N 1
ATOM 649 C CA . LEU A 1 83 ? 7.813 -5.282 -12.023 1.00 94.38 83 LEU A CA 1
ATOM 650 C C . LEU A 1 83 ? 7.052 -6.382 -12.776 1.00 94.38 83 LEU A C 1
ATOM 652 O O . LEU A 1 83 ? 7.226 -6.508 -13.981 1.00 94.38 83 LEU A O 1
ATOM 656 N N . SER A 1 84 ? 6.154 -7.114 -12.113 1.00 93.06 84 SER A N 1
ATOM 657 C CA . SER A 1 84 ? 5.368 -8.179 -12.747 1.00 93.06 84 SER A CA 1
ATOM 658 C C . SER A 1 84 ? 4.554 -7.648 -13.923 1.00 93.06 84 SER A C 1
ATOM 660 O O . SER A 1 84 ? 4.613 -8.207 -15.011 1.00 93.06 84 SER A O 1
ATOM 662 N N . ARG A 1 85 ? 3.863 -6.510 -13.755 1.00 92.25 85 ARG A N 1
ATOM 663 C CA . ARG A 1 85 ? 3.158 -5.848 -14.864 1.00 92.25 85 ARG A CA 1
ATOM 664 C C . ARG A 1 85 ? 4.114 -5.382 -15.962 1.00 92.25 85 ARG A C 1
ATOM 666 O O . ARG A 1 85 ? 3.751 -5.414 -17.129 1.00 92.25 85 ARG A O 1
ATOM 673 N N . HIS A 1 86 ? 5.310 -4.922 -15.602 1.00 94.12 86 HIS A N 1
ATOM 674 C CA . HIS A 1 86 ? 6.316 -4.522 -16.577 1.00 94.12 86 HIS A CA 1
ATOM 675 C C . HIS A 1 86 ? 6.824 -5.712 -17.410 1.00 94.12 86 HIS A C 1
ATOM 677 O O . HIS A 1 86 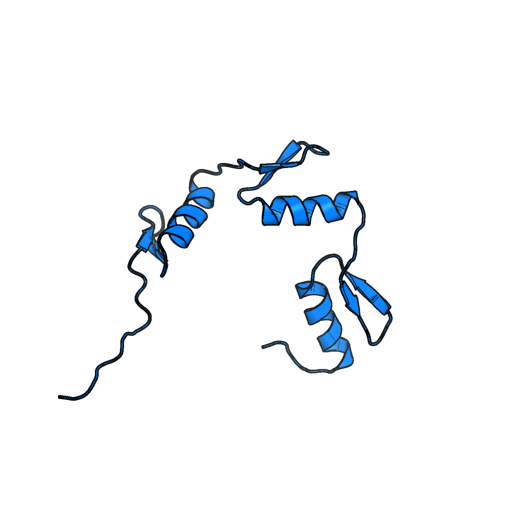? 7.027 -5.571 -18.612 1.00 94.12 86 HIS A O 1
ATOM 683 N N . GLN A 1 87 ? 6.997 -6.881 -16.794 1.00 92.31 87 GLN A N 1
ATOM 684 C CA . GLN A 1 87 ? 7.493 -8.088 -17.462 1.00 92.31 87 GLN A CA 1
ATOM 685 C C . GLN A 1 87 ? 6.544 -8.595 -18.552 1.00 92.31 87 GLN A C 1
ATOM 687 O O . GLN A 1 87 ? 7.022 -9.080 -19.572 1.00 92.31 87 GLN A O 1
ATOM 692 N N . VAL A 1 88 ? 5.233 -8.369 -18.404 1.00 91.00 88 VAL A N 1
ATOM 693 C CA . VAL A 1 88 ? 4.220 -8.664 -19.438 1.00 91.00 88 VAL A CA 1
ATOM 694 C C . VAL A 1 88 ? 4.557 -8.007 -20.778 1.00 91.00 88 VAL A C 1
ATOM 696 O O . VAL A 1 88 ? 4.279 -8.578 -21.824 1.00 91.00 88 VAL A O 1
ATOM 699 N N . PHE A 1 89 ? 5.173 -6.819 -20.778 1.00 89.50 89 PHE A N 1
ATOM 700 C CA . PHE A 1 89 ? 5.558 -6.150 -22.026 1.00 89.50 89 PHE A CA 1
ATOM 701 C C . PHE A 1 89 ? 6.722 -6.836 -22.745 1.00 89.50 89 PHE A C 1
ATOM 703 O O . PHE A 1 89 ? 6.887 -6.627 -23.942 1.00 89.50 89 PHE A O 1
ATOM 710 N N . HIS A 1 90 ? 7.529 -7.625 -22.031 1.00 90.44 90 HIS A N 1
ATOM 711 C CA . HIS A 1 90 ? 8.629 -8.380 -22.628 1.00 90.44 90 HIS A CA 1
ATOM 712 C C . HIS A 1 90 ? 8.193 -9.773 -23.066 1.00 90.44 90 HIS A C 1
ATOM 714 O O . HIS A 1 90 ? 8.574 -10.214 -24.143 1.00 90.44 90 HIS A O 1
ATOM 720 N N . THR A 1 91 ? 7.417 -10.471 -22.234 1.00 86.38 91 THR A N 1
ATOM 721 C CA . THR A 1 91 ? 7.035 -11.867 -22.496 1.00 86.38 91 THR A CA 1
ATOM 722 C C . THR A 1 91 ? 5.739 -11.993 -23.291 1.00 86.38 91 THR A C 1
ATOM 724 O O . THR A 1 91 ? 5.485 -13.032 -23.887 1.00 86.38 91 THR A O 1
ATOM 727 N N . GLY A 1 92 ? 4.894 -10.957 -23.298 1.00 80.88 92 GLY A N 1
ATOM 728 C CA . GLY A 1 92 ? 3.539 -11.024 -23.850 1.00 80.88 92 GLY A CA 1
ATOM 729 C C . GLY A 1 92 ? 2.568 -11.867 -23.011 1.00 80.88 92 GLY A C 1
ATOM 730 O O . GLY A 1 92 ? 1.389 -11.965 -23.349 1.00 80.88 92 GLY A O 1
ATOM 731 N N . GLU A 1 93 ? 3.027 -12.453 -21.905 1.00 76.44 93 GLU A N 1
ATOM 732 C CA . GLU A 1 93 ? 2.227 -13.323 -21.045 1.00 76.44 93 GLU A CA 1
ATOM 733 C C . GLU A 1 93 ? 1.536 -12.508 -19.946 1.00 76.44 93 GLU A C 1
ATOM 735 O O . GLU A 1 93 ? 2.178 -11.759 -19.208 1.00 76.44 93 GLU A O 1
ATOM 740 N N . LYS A 1 94 ? 0.212 -12.651 -19.810 1.00 65.56 94 LYS A N 1
ATOM 741 C CA . LYS A 1 94 ? -0.536 -12.031 -18.705 1.00 65.56 94 LYS A CA 1
ATOM 742 C C . LYS A 1 94 ? -0.185 -12.715 -17.372 1.00 65.56 94 LYS A C 1
ATOM 744 O O . LYS A 1 94 ? -0.132 -13.941 -17.341 1.00 65.56 94 LYS A O 1
ATOM 749 N N . PRO A 1 95 ? -0.024 -11.968 -16.261 1.00 64.25 95 PRO A N 1
ATOM 750 C CA . PRO A 1 95 ? 0.166 -12.573 -14.948 1.00 64.25 95 PRO A CA 1
ATOM 751 C C . PRO A 1 95 ? -1.130 -13.267 -14.500 1.00 64.25 95 PRO A C 1
ATOM 753 O O . PRO A 1 95 ? -2.217 -12.743 -14.763 1.00 64.25 95 PRO A O 1
ATOM 756 N N . TYR A 1 96 ? -0.985 -14.414 -13.832 1.00 58.78 96 TYR A N 1
ATOM 757 C CA . TYR A 1 96 ? -2.065 -15.239 -13.273 1.00 58.78 96 TYR A CA 1
ATOM 758 C C . TYR A 1 96 ? -2.627 -14.676 -11.962 1.00 58.78 96 TYR A C 1
ATOM 760 O O . TYR A 1 96 ? -1.832 -14.130 -11.159 1.00 58.78 96 TYR A O 1
#

InterPro domains:
  IPR013087 Zinc finger C2H2-type [PF00096] (12-34)
  IPR013087 Zinc finger C2H2-type [PF00096] (40-62)
  IPR013087 Zinc finger C2H2-type [PF00096] (68-90)
  IPR013087 Zinc finger C2H2-type [PS00028] (14-34)
  IPR013087 Zinc finger C2H2-type [PS00028] (42-62)
  IPR013087 Zinc finger C2H2-type [PS00028] (70-90)
  IPR013087 Zinc finger C2H2-type [PS50157] (12-39)
  IPR013087 Zinc finger C2H2-type [PS50157] (40-67)
  IPR013087 Zinc finger C2H2-type [PS50157] (68-95)
  IPR013087 Zinc finger C2H2-type [SM00355] (12-34)
  IPR013087 Zinc finger C2H2-type [SM00355] (40-62)
  IPR013087 Zinc finger C2H2-type [SM00355] (68-90)
  IPR036236 Zinc finger C2H2 superfamily [SSF57667] (10-62)
  IPR036236 Zinc finger C2H2 superfamily [SSF57667] (49-96)